Protein AF-A0A0D8Y576-F1 (afdb_monomer)

Secondary structure (DSSP, 8-state):
---------------------TTSHHHHHHIIIII-EEESGGG---B--GGGGSS--SSGGGG---SSS-BSEEE----SSS-SB--EEEEE-S-PPPP--SSSS-S-PPTT-EEEE---SSSS---B-EEESPPP--SS-----------------

Solvent-accessible surface area (backbone atoms only — not comparable to full-atom values): 10200 Å² total; per-residue (Å²): 143,85,88,79,82,82,81,80,80,78,78,78,78,72,79,78,77,70,83,65,65,80,88,42,58,67,59,52,48,49,39,33,73,66,42,22,32,41,71,37,74,93,26,47,64,56,51,51,66,72,72,56,59,78,38,62,57,93,49,77,73,62,63,67,72,76,66,88,51,65,27,48,47,40,65,50,84,70,78,67,78,77,26,70,45,61,58,34,20,28,29,26,75,37,81,48,55,42,71,90,42,69,80,84,39,77,40,79,57,56,59,70,43,59,45,76,48,65,87,75,94,59,95,64,91,73,38,57,40,75,40,64,42,41,73,61,88,69,94,62,92,82,86,89,85,85,88,56,71,48,68,81,84,76,81,74,131

Structure (mmCIF, N/CA/C/O backbone):
data_AF-A0A0D8Y576-F1
#
_entry.id   AF-A0A0D8Y576-F1
#
loop_
_atom_site.group_PDB
_atom_site.id
_atom_site.type_symbol
_atom_site.label_atom_id
_atom_site.label_alt_id
_atom_site.label_comp_id
_atom_site.label_asym_id
_atom_site.label_entity_id
_atom_site.label_seq_id
_atom_site.pdbx_PDB_ins_code
_atom_site.Cartn_x
_atom_site.Cartn_y
_atom_site.Cartn_z
_atom_site.occupancy
_atom_site.B_iso_or_equiv
_atom_site.auth_seq_id
_atom_site.auth_comp_id
_atom_site.auth_asym_id
_atom_site.auth_atom_id
_atom_site.pdbx_PDB_model_num
ATOM 1 N N . MET A 1 1 ? -15.447 -63.885 -31.644 1.00 44.09 1 MET A N 1
ATOM 2 C CA . MET A 1 1 ? -14.462 -63.459 -30.627 1.00 44.09 1 MET A CA 1
ATOM 3 C C . MET A 1 1 ? -13.663 -62.323 -31.230 1.00 44.09 1 MET A C 1
ATOM 5 O O . MET A 1 1 ? -13.103 -62.553 -32.290 1.00 44.09 1 MET A O 1
ATOM 9 N N . SER A 1 2 ? -13.739 -61.130 -30.636 1.00 40.12 2 SER A N 1
ATOM 10 C CA . SER A 1 2 ? -12.720 -60.062 -30.632 1.00 40.12 2 SER A CA 1
ATOM 11 C C . SER A 1 2 ? -13.392 -58.770 -30.169 1.00 40.12 2 SER A C 1
ATOM 13 O O . SER A 1 2 ? -14.057 -58.083 -30.938 1.00 40.12 2 SER A O 1
ATOM 15 N N . ASN A 1 3 ? -13.263 -58.510 -28.868 1.00 41.59 3 ASN A N 1
ATOM 16 C CA . ASN A 1 3 ? -13.655 -57.270 -28.212 1.00 41.59 3 ASN A CA 1
ATOM 17 C C . ASN A 1 3 ? -12.629 -56.190 -28.565 1.00 41.59 3 ASN A C 1
ATOM 19 O O . ASN A 1 3 ? -11.438 -56.395 -28.332 1.00 41.59 3 ASN A O 1
ATOM 23 N N . LEU A 1 4 ? -13.075 -55.043 -29.073 1.00 43.03 4 LEU A N 1
ATOM 24 C CA . LEU A 1 4 ? -12.232 -53.858 -29.212 1.00 43.03 4 LEU A CA 1
ATOM 25 C C . LEU A 1 4 ? -12.763 -52.790 -28.253 1.00 43.03 4 LEU A C 1
ATOM 27 O O . LEU A 1 4 ? -13.678 -52.036 -28.571 1.00 43.03 4 LEU A O 1
ATOM 31 N N . HIS A 1 5 ? -12.223 -52.784 -27.035 1.00 44.50 5 HIS A N 1
ATOM 32 C CA . HIS A 1 5 ? -12.458 -51.716 -26.073 1.00 44.50 5 HIS A CA 1
ATOM 33 C C . HIS A 1 5 ? -11.706 -50.468 -26.541 1.00 44.50 5 HIS A C 1
ATOM 35 O O . HIS A 1 5 ? -10.481 -50.401 -26.455 1.00 44.50 5 HIS A O 1
ATOM 41 N N . ALA A 1 6 ? -12.442 -49.481 -27.045 1.00 49.59 6 ALA A N 1
ATOM 42 C CA . ALA A 1 6 ? -11.926 -48.137 -27.246 1.00 49.59 6 ALA A CA 1
ATOM 43 C C . ALA A 1 6 ? -11.777 -47.469 -25.869 1.00 49.59 6 ALA A C 1
ATOM 45 O O . ALA A 1 6 ? -12.743 -46.977 -25.291 1.00 49.59 6 ALA A O 1
ATOM 46 N N . VAL A 1 7 ? -10.566 -47.503 -25.312 1.00 52.94 7 VAL A N 1
ATOM 47 C CA . VAL A 1 7 ? -10.211 -46.719 -24.125 1.00 52.94 7 VAL A CA 1
ATOM 48 C C . VAL A 1 7 ? -10.004 -45.280 -24.585 1.00 52.94 7 VAL A C 1
ATOM 50 O O . VAL A 1 7 ? -8.983 -44.940 -25.176 1.00 52.94 7 VAL A O 1
ATOM 53 N N . GLN A 1 8 ? -11.011 -44.443 -24.358 1.00 50.75 8 GLN A N 1
ATOM 54 C CA . GLN A 1 8 ? -10.943 -43.007 -24.593 1.00 50.75 8 GLN A CA 1
ATOM 55 C C . GLN A 1 8 ? -10.249 -42.361 -23.385 1.00 50.75 8 GLN A C 1
ATOM 57 O O . GLN A 1 8 ? -10.869 -42.089 -22.359 1.00 50.75 8 GLN A O 1
ATOM 62 N N . THR A 1 9 ? -8.936 -42.159 -23.471 1.00 53.56 9 THR A N 1
ATOM 63 C CA . THR A 1 9 ? -8.189 -41.342 -22.511 1.00 53.56 9 THR A CA 1
ATOM 64 C C . THR A 1 9 ? -8.514 -39.871 -22.757 1.00 53.56 9 THR A C 1
ATOM 66 O O . THR A 1 9 ? -7.984 -39.234 -23.665 1.00 53.56 9 THR A O 1
ATOM 69 N N . LEU A 1 10 ? -9.419 -39.327 -21.943 1.00 48.28 10 LEU A N 1
ATOM 70 C CA . LEU A 1 10 ? -9.679 -37.895 -21.869 1.00 48.28 10 LEU A CA 1
ATOM 71 C C . LEU A 1 10 ? -8.474 -37.233 -21.179 1.00 48.28 10 LEU A C 1
ATOM 73 O O . LEU A 1 10 ? -8.346 -37.273 -19.956 1.00 48.28 10 LEU A O 1
ATOM 77 N N . ILE A 1 11 ? -7.556 -36.670 -21.964 1.00 53.34 11 ILE A N 1
ATOM 78 C CA . ILE A 1 11 ? -6.469 -35.834 -21.447 1.00 53.34 11 ILE A CA 1
ATOM 79 C C . ILE A 1 11 ? -7.119 -34.559 -20.909 1.00 53.34 11 ILE A C 1
ATOM 81 O O . ILE A 1 11 ? -7.506 -33.670 -21.666 1.00 53.34 11 ILE A O 1
ATOM 85 N N . MET A 1 12 ? -7.285 -34.498 -19.589 1.00 48.81 12 MET A N 1
ATOM 86 C CA . MET A 1 12 ? -7.694 -33.294 -18.883 1.00 48.81 12 MET A CA 1
ATOM 87 C C . MET A 1 12 ? -6.518 -32.314 -18.961 1.00 48.81 12 MET A C 1
ATOM 89 O O . MET A 1 12 ? -5.562 -32.401 -18.194 1.00 48.81 12 MET A O 1
ATOM 93 N N . VAL A 1 13 ? -6.548 -31.432 -19.961 1.00 49.75 13 VAL A N 1
ATOM 94 C CA . VAL A 1 13 ? -5.618 -30.306 -20.070 1.00 49.75 13 VAL A CA 1
ATOM 95 C C . VAL A 1 13 ? -5.952 -29.373 -18.913 1.00 49.75 13 VAL A C 1
ATOM 97 O O . VAL A 1 13 ? -6.891 -28.588 -18.997 1.00 49.75 13 VAL A O 1
ATOM 100 N N . ILE A 1 14 ? -5.235 -29.516 -17.801 1.00 54.56 14 ILE A N 1
ATOM 101 C CA . ILE A 1 14 ? -5.249 -28.536 -16.720 1.00 54.56 14 ILE A CA 1
ATOM 102 C C . ILE A 1 14 ? -4.601 -27.282 -17.316 1.00 54.56 14 ILE A C 1
ATOM 104 O O . ILE A 1 14 ? -3.410 -27.339 -17.641 1.00 54.56 14 ILE A O 1
ATOM 108 N N . PRO A 1 15 ? -5.327 -26.167 -17.517 1.00 48.78 15 PRO A N 1
ATOM 109 C CA . PRO A 1 15 ? -4.656 -24.920 -17.811 1.00 48.78 15 PRO A CA 1
ATOM 110 C C . PRO A 1 15 ? -3.841 -24.592 -16.564 1.00 48.78 15 PRO A C 1
ATOM 112 O O . PRO A 1 15 ? -4.389 -24.301 -15.501 1.00 48.78 15 PRO A O 1
ATOM 115 N N . ILE A 1 16 ? -2.521 -24.700 -16.682 1.00 49.59 16 ILE A N 1
ATOM 116 C CA . ILE A 1 16 ? -1.607 -24.091 -15.730 1.00 49.59 16 ILE A CA 1
ATOM 117 C C . ILE A 1 16 ? -1.879 -22.596 -15.878 1.00 49.59 16 ILE A C 1
ATOM 119 O O . ILE A 1 16 ? -1.390 -21.959 -16.810 1.00 49.59 16 ILE A O 1
ATOM 123 N N . LEU A 1 17 ? -2.747 -22.062 -15.019 1.00 38.94 17 LEU A N 1
ATOM 124 C CA . LEU A 1 17 ? -2.898 -20.633 -14.804 1.00 38.94 17 LEU A CA 1
ATOM 125 C C . LEU A 1 17 ? -1.555 -20.155 -14.260 1.00 38.94 17 LEU A C 1
ATOM 127 O O . LEU A 1 17 ? -1.336 -20.095 -13.054 1.00 38.94 17 LEU A O 1
ATOM 131 N N . GLN A 1 18 ? -0.617 -19.871 -15.160 1.00 44.94 18 GLN A N 1
ATOM 132 C CA . GLN A 1 18 ? 0.490 -19.003 -14.826 1.00 44.94 18 GLN A CA 1
ATOM 133 C C . GLN A 1 18 ? -0.127 -17.627 -14.598 1.00 44.94 18 GLN A C 1
ATOM 135 O O . GLN A 1 18 ? -0.325 -16.859 -15.533 1.00 44.94 18 GLN A O 1
ATOM 140 N N . ALA A 1 19 ? -0.434 -17.326 -13.338 1.00 38.97 19 ALA A N 1
ATOM 141 C CA . ALA A 1 19 ? -0.740 -15.981 -12.863 1.00 38.97 19 ALA A CA 1
ATOM 142 C C . ALA A 1 19 ? 0.500 -15.058 -12.908 1.00 38.97 19 ALA A C 1
ATOM 144 O O . ALA A 1 19 ? 0.537 -14.014 -12.270 1.00 38.97 19 ALA A O 1
ATOM 145 N N . CYS A 1 20 ? 1.536 -15.414 -13.675 1.00 48.25 20 CYS A N 1
ATOM 146 C CA . CYS A 1 20 ? 2.634 -14.519 -13.984 1.00 48.25 20 CYS A CA 1
ATOM 147 C C . CYS A 1 20 ? 2.090 -13.488 -14.965 1.00 48.25 20 CYS A C 1
ATOM 149 O O . CYS A 1 20 ? 1.891 -13.813 -16.128 1.00 48.25 20 CYS A O 1
ATOM 151 N N . HIS A 1 21 ? 1.798 -12.281 -14.486 1.00 50.28 21 HIS A N 1
ATOM 152 C CA . HIS A 1 21 ? 1.319 -11.152 -15.278 1.00 50.28 21 HIS A CA 1
ATOM 153 C C . HIS A 1 21 ? 2.367 -10.828 -16.374 1.00 50.28 21 HIS A C 1
ATOM 155 O O . HIS A 1 21 ? 3.296 -10.058 -16.114 1.00 50.28 21 HIS A O 1
ATOM 161 N N . PRO A 1 22 ? 2.271 -11.372 -17.612 1.00 53.31 22 PRO A N 1
ATOM 162 C CA . PRO A 1 22 ? 3.393 -11.387 -18.569 1.00 53.31 22 PRO A CA 1
ATOM 163 C C . PRO A 1 22 ? 3.755 -9.976 -19.048 1.00 53.31 22 PRO A C 1
ATOM 165 O O . PRO A 1 22 ? 4.789 -9.732 -19.661 1.00 53.31 22 PRO A O 1
ATOM 168 N N . ARG A 1 23 ? 2.855 -9.029 -18.775 1.00 55.81 23 ARG A N 1
ATOM 169 C CA . ARG A 1 23 ? 2.915 -7.635 -19.185 1.00 55.81 23 ARG A CA 1
ATOM 170 C C . ARG A 1 23 ? 3.874 -6.781 -18.350 1.00 55.81 23 ARG A C 1
ATOM 172 O O . ARG A 1 23 ? 4.160 -5.679 -18.793 1.00 55.81 23 ARG A O 1
ATOM 179 N N . PHE A 1 24 ? 4.355 -7.267 -17.199 1.00 68.69 24 PHE A N 1
ATOM 180 C CA . PHE A 1 24 ? 5.168 -6.467 -16.266 1.00 68.69 24 PHE A CA 1
ATOM 181 C C . PHE A 1 24 ? 6.521 -7.087 -15.883 1.00 68.69 24 PHE A C 1
ATOM 183 O O . PHE A 1 24 ? 7.222 -6.558 -15.023 1.00 68.69 24 PHE A O 1
ATOM 190 N N . GLU A 1 25 ? 6.930 -8.203 -16.500 1.00 77.25 25 GLU A N 1
ATOM 191 C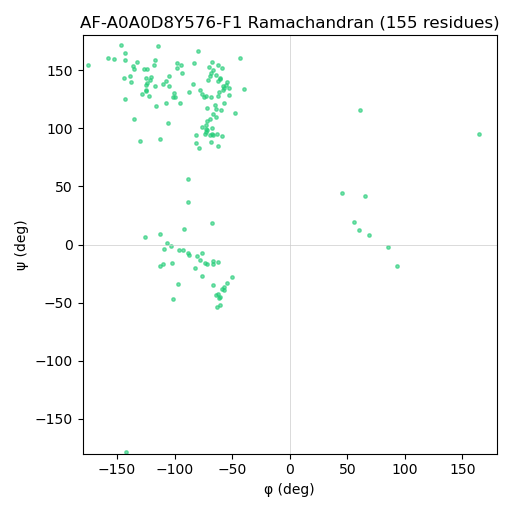 CA . GLU A 1 25 ? 8.203 -8.871 -16.164 1.00 77.25 25 GLU A CA 1
ATOM 192 C C . GLU A 1 25 ? 9.415 -7.944 -16.308 1.00 77.25 25 GLU A C 1
ATOM 194 O O . GLU A 1 25 ? 10.363 -8.001 -15.519 1.00 77.25 25 GLU A O 1
ATOM 199 N N . LYS A 1 26 ? 9.376 -7.063 -17.314 1.00 81.50 26 LYS A N 1
ATOM 200 C CA . LYS A 1 26 ? 10.424 -6.078 -17.554 1.00 81.50 26 LYS A CA 1
ATOM 201 C C . LYS A 1 26 ? 10.506 -5.111 -16.374 1.00 81.50 26 LYS A C 1
ATOM 203 O O . LYS A 1 26 ? 11.575 -4.969 -15.791 1.00 81.50 26 LYS A O 1
ATOM 208 N N . GLU A 1 27 ? 9.399 -4.485 -16.003 1.00 80.69 27 GLU A N 1
ATOM 209 C CA . GLU A 1 27 ? 9.280 -3.509 -14.920 1.00 80.69 27 GLU A CA 1
ATOM 210 C C . GLU A 1 27 ? 9.669 -4.124 -13.571 1.00 80.69 27 GLU A C 1
ATOM 212 O O . GLU A 1 27 ? 10.484 -3.552 -12.848 1.00 80.69 27 GLU A O 1
ATOM 217 N N . LEU A 1 28 ? 9.193 -5.336 -13.273 1.00 85.00 28 LEU A N 1
ATOM 218 C CA . LEU A 1 28 ? 9.574 -6.077 -12.067 1.00 85.00 28 LEU A CA 1
ATOM 219 C C . LEU A 1 28 ? 11.087 -6.322 -11.997 1.00 85.00 28 LEU A C 1
ATOM 221 O O . LEU A 1 28 ? 11.695 -6.186 -10.934 1.00 85.00 28 LEU A O 1
ATOM 225 N N . ARG A 1 29 ? 11.724 -6.614 -13.137 1.00 86.31 29 ARG A N 1
ATOM 226 C CA . ARG A 1 29 ? 13.183 -6.736 -13.216 1.00 86.31 29 ARG A CA 1
ATOM 227 C C . ARG A 1 29 ? 13.895 -5.403 -12.972 1.00 86.31 29 ARG A C 1
ATOM 229 O O . ARG A 1 29 ? 14.968 -5.416 -12.372 1.00 86.31 29 ARG A O 1
ATOM 236 N N . TYR A 1 30 ? 13.339 -4.268 -13.404 1.00 85.81 30 TYR A N 1
ATOM 237 C CA . TYR A 1 30 ? 13.887 -2.946 -13.065 1.00 85.81 30 TYR A CA 1
ATOM 238 C C . TYR A 1 30 ? 13.804 -2.684 -11.556 1.00 85.81 30 TYR A C 1
ATOM 240 O O . TYR A 1 30 ? 14.782 -2.229 -10.965 1.00 85.81 30 TYR A O 1
ATOM 248 N N . LEU A 1 31 ? 12.686 -3.019 -10.913 1.00 87.44 31 LEU A N 1
ATOM 249 C CA . LEU A 1 31 ? 12.530 -2.852 -9.466 1.00 87.44 31 LEU A CA 1
ATOM 250 C C . LEU A 1 31 ? 13.543 -3.702 -8.678 1.00 87.44 31 LEU A C 1
ATOM 252 O O . LEU A 1 31 ? 14.197 -3.188 -7.771 1.00 87.44 31 LEU A O 1
ATOM 256 N N . ASP A 1 32 ? 13.772 -4.955 -9.074 1.00 90.19 32 ASP A N 1
ATOM 257 C CA . ASP A 1 32 ? 14.847 -5.787 -8.509 1.00 90.19 32 ASP A CA 1
ATOM 258 C C . ASP A 1 32 ? 16.231 -5.151 -8.748 1.00 90.19 32 ASP A C 1
ATOM 260 O O . ASP A 1 32 ? 17.008 -4.901 -7.820 1.00 90.19 32 ASP A O 1
ATOM 264 N N . LEU A 1 33 ? 16.533 -4.801 -10.000 1.00 88.06 33 LEU A N 1
ATOM 265 C CA . LEU A 1 33 ? 17.849 -4.296 -10.384 1.00 88.06 33 LEU A CA 1
ATOM 266 C C . LEU A 1 33 ? 18.217 -2.992 -9.662 1.00 88.06 33 LEU A C 1
ATOM 268 O O . LEU A 1 33 ? 19.331 -2.884 -9.148 1.00 88.06 33 LEU A O 1
ATOM 272 N N . TYR A 1 34 ? 17.299 -2.028 -9.604 1.00 85.06 34 TYR A N 1
ATOM 273 C CA . TYR A 1 34 ? 17.579 -0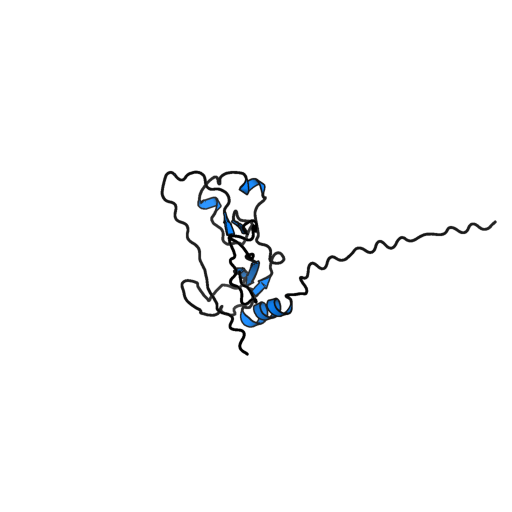.677 -9.113 1.00 85.06 34 TYR A CA 1
ATOM 274 C C . TYR A 1 34 ? 17.204 -0.466 -7.648 1.00 85.06 34 TYR A C 1
ATOM 276 O O . TYR A 1 34 ? 17.899 0.272 -6.954 1.00 85.06 34 TYR A O 1
ATOM 284 N N . LEU A 1 35 ? 16.142 -1.113 -7.167 1.00 87.62 35 LEU A N 1
ATOM 285 C CA . L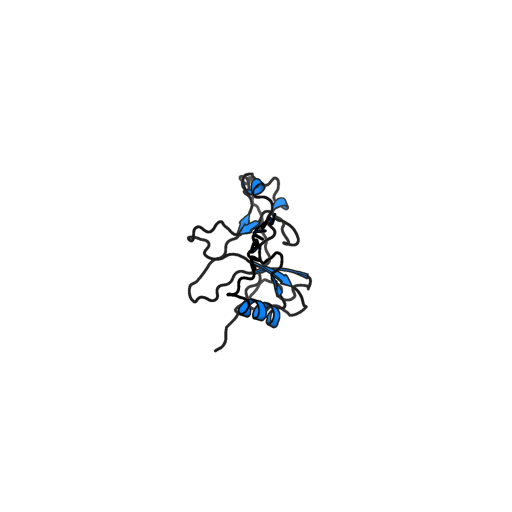EU A 1 35 ? 15.630 -0.914 -5.807 1.00 87.62 35 LEU A CA 1
ATOM 286 C C . LEU A 1 35 ? 15.875 -2.128 -4.908 1.00 87.62 35 LEU A C 1
ATOM 288 O O . LEU A 1 35 ? 15.812 -2.011 -3.684 1.00 87.62 35 LEU A O 1
ATOM 292 N N . GLY A 1 36 ? 16.181 -3.293 -5.485 1.00 91.56 36 GLY A N 1
ATOM 293 C CA . GLY A 1 36 ? 16.417 -4.513 -4.718 1.00 91.56 36 GLY A CA 1
ATOM 294 C C . GLY A 1 36 ? 15.167 -4.987 -3.994 1.00 91.56 36 GLY A C 1
ATOM 295 O O . GLY A 1 36 ? 15.225 -5.344 -2.815 1.00 91.56 36 GLY A O 1
ATOM 296 N N . ILE A 1 37 ? 14.031 -4.920 -4.685 1.00 91.94 37 ILE A N 1
ATOM 297 C CA . ILE A 1 37 ? 12.727 -5.356 -4.191 1.00 91.94 37 ILE A CA 1
ATOM 298 C C . ILE A 1 37 ? 12.128 -6.390 -5.140 1.00 91.94 37 ILE A C 1
ATOM 300 O O . ILE A 1 37 ? 12.383 -6.359 -6.345 1.00 91.94 37 ILE A O 1
ATOM 304 N N . LYS A 1 38 ? 11.306 -7.290 -4.602 1.00 93.06 38 LYS A N 1
ATOM 305 C CA . LYS A 1 38 ? 10.517 -8.250 -5.386 1.00 93.06 38 LYS A CA 1
ATOM 306 C C . LYS A 1 38 ? 9.093 -8.328 -4.861 1.00 93.06 38 LYS A C 1
ATOM 308 O O . LYS A 1 38 ? 8.914 -8.088 -3.666 1.00 93.06 38 LYS A O 1
ATOM 313 N N . PRO A 1 39 ? 8.108 -8.652 -5.718 1.00 92.06 39 PRO A N 1
ATOM 314 C CA . PRO A 1 39 ? 6.777 -8.984 -5.238 1.00 92.06 39 PRO A CA 1
ATOM 315 C C . PRO A 1 39 ? 6.880 -10.085 -4.184 1.00 92.06 39 PRO A C 1
ATOM 317 O O . PRO A 1 39 ? 7.626 -11.051 -4.364 1.00 92.06 39 PRO A O 1
ATOM 320 N N . ASP A 1 40 ? 6.162 -9.907 -3.087 1.00 93.06 40 ASP A N 1
ATOM 321 C CA . ASP A 1 40 ? 5.893 -10.958 -2.107 1.00 93.06 40 ASP A CA 1
ATOM 322 C C . ASP A 1 40 ? 4.376 -11.170 -2.091 1.00 93.06 40 ASP A C 1
ATOM 324 O O . ASP A 1 40 ? 3.649 -10.295 -2.558 1.00 93.06 40 ASP A O 1
ATOM 328 N N . ASN A 1 41 ? 3.891 -12.324 -1.636 1.00 91.19 41 ASN A N 1
ATOM 329 C CA . ASN A 1 41 ? 2.461 -12.670 -1.678 1.00 91.19 41 ASN A CA 1
ATOM 330 C C . ASN A 1 41 ? 1.789 -12.351 -3.041 1.00 91.19 41 ASN A C 1
ATOM 332 O O . ASN A 1 41 ? 0.742 -11.717 -3.095 1.00 91.19 41 ASN A O 1
ATOM 336 N N . ASP A 1 42 ? 2.457 -12.691 -4.150 1.00 88.62 42 ASP A N 1
ATOM 337 C CA . ASP A 1 42 ? 2.022 -12.391 -5.528 1.00 88.62 42 ASP A CA 1
ATOM 338 C C . ASP A 1 42 ? 1.754 -10.898 -5.834 1.00 88.62 42 ASP A C 1
ATOM 340 O O . ASP A 1 42 ? 1.116 -10.550 -6.825 1.00 88.62 42 ASP A O 1
ATOM 344 N N . GLY A 1 43 ? 2.302 -9.993 -5.018 1.00 88.19 43 GLY A N 1
ATOM 345 C CA . GLY A 1 43 ? 2.067 -8.552 -5.101 1.00 88.19 43 GLY A CA 1
ATOM 346 C C . GLY A 1 43 ? 0.813 -8.090 -4.357 1.00 88.19 43 GLY A C 1
ATOM 347 O O . GLY A 1 43 ? 0.566 -6.885 -4.288 1.00 88.19 43 GLY A O 1
ATOM 348 N N . GLU A 1 44 ? 0.048 -9.008 -3.769 1.00 90.31 44 GLU A N 1
ATOM 349 C CA . GLU A 1 44 ? -1.163 -8.705 -3.018 1.00 90.31 44 GLU A CA 1
ATOM 350 C C . GLU A 1 44 ? -0.842 -8.320 -1.572 1.00 90.31 44 GLU A C 1
ATOM 352 O O . GLU A 1 44 ? -0.029 -8.947 -0.887 1.00 90.31 44 GLU A O 1
ATOM 357 N N . MET A 1 45 ? -1.524 -7.289 -1.073 1.00 91.62 45 MET A N 1
ATOM 358 C CA . MET A 1 45 ? -1.404 -6.880 0.324 1.00 91.62 45 MET A CA 1
ATOM 359 C C . MET A 1 45 ? -1.868 -8.000 1.272 1.00 91.62 45 MET A C 1
ATOM 361 O O . MET A 1 45 ? -2.898 -8.626 1.014 1.00 91.62 45 MET A O 1
ATOM 365 N N . PRO A 1 46 ? -1.193 -8.218 2.415 1.00 92.12 46 PRO A N 1
ATOM 366 C CA . PRO A 1 46 ? -1.688 -9.125 3.442 1.00 92.12 46 PRO A CA 1
ATOM 367 C C . PRO A 1 46 ? -2.876 -8.474 4.169 1.00 92.12 46 PRO A C 1
ATOM 369 O O . PRO A 1 46 ? -2.721 -7.677 5.100 1.00 92.12 46 PRO A O 1
ATOM 372 N N . VAL A 1 47 ? -4.086 -8.801 3.722 1.00 91.19 47 VAL A N 1
ATOM 373 C CA . VAL A 1 47 ? -5.345 -8.245 4.233 1.00 91.19 47 VAL A CA 1
ATOM 374 C C . VAL A 1 47 ? -6.053 -9.274 5.112 1.00 91.19 47 VAL A C 1
ATOM 376 O O . VAL A 1 47 ? -6.166 -10.441 4.745 1.00 91.19 47 VAL A O 1
ATOM 379 N N . ARG A 1 48 ? -6.582 -8.850 6.266 1.00 90.44 48 ARG A N 1
ATOM 380 C CA . ARG A 1 48 ? -7.455 -9.716 7.078 1.00 90.44 48 ARG A CA 1
ATOM 381 C C . ARG A 1 48 ? -8.790 -9.993 6.386 1.00 90.44 48 ARG A C 1
ATOM 383 O O . ARG A 1 48 ? -9.295 -9.186 5.618 1.00 90.44 48 ARG A O 1
ATOM 390 N N . ASP A 1 49 ? -9.422 -11.095 6.776 1.00 86.81 49 ASP A N 1
ATOM 391 C CA . ASP A 1 49 ? -10.760 -11.512 6.329 1.00 86.81 49 ASP A CA 1
ATOM 392 C C . ASP A 1 49 ? -11.771 -10.345 6.200 1.00 86.81 49 ASP A C 1
ATOM 394 O O . ASP A 1 49 ? -11.934 -9.519 7.107 1.00 86.81 49 ASP A O 1
ATOM 398 N N . LEU A 1 50 ? -12.502 -10.321 5.078 1.00 80.75 50 LEU A N 1
ATOM 399 C CA . LE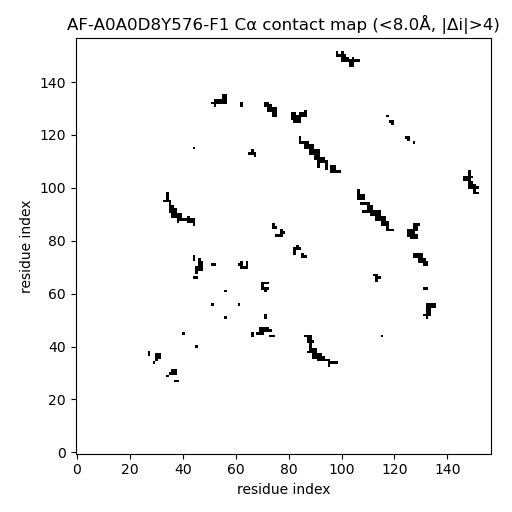U A 1 50 ? -13.514 -9.317 4.731 1.00 80.75 50 LEU A CA 1
ATOM 400 C C . LEU A 1 50 ? -14.545 -9.064 5.838 1.00 80.75 50 LEU A C 1
ATOM 402 O O . LEU A 1 50 ? -15.049 -7.943 5.948 1.00 80.75 50 LEU A O 1
ATOM 406 N N . LYS A 1 51 ? -14.833 -10.054 6.695 1.00 85.69 51 LYS A N 1
ATOM 407 C CA . LYS A 1 51 ? -15.744 -9.880 7.840 1.00 85.69 51 LYS A CA 1
ATOM 408 C C . LYS A 1 51 ? -15.342 -8.712 8.743 1.00 85.69 51 LYS A C 1
ATOM 410 O O . LYS A 1 51 ? -16.217 -8.014 9.251 1.00 85.69 51 LYS A O 1
ATOM 415 N N . TYR A 1 52 ? -14.044 -8.439 8.888 1.00 83.00 52 TYR A N 1
ATOM 416 C CA . TYR A 1 52 ? -13.549 -7.351 9.733 1.00 83.00 52 TYR A CA 1
ATOM 417 C C . TYR A 1 52 ? -13.823 -5.956 9.154 1.00 83.00 52 TYR A C 1
ATOM 419 O O . TYR A 1 52 ? -13.799 -4.982 9.899 1.00 83.00 52 TYR A O 1
ATOM 427 N N . TYR A 1 53 ? -14.146 -5.853 7.863 1.00 87.25 53 TYR A N 1
ATOM 428 C CA . TYR A 1 53 ? -14.523 -4.595 7.208 1.00 87.25 53 TYR A CA 1
ATOM 429 C C . TYR A 1 53 ? -16.026 -4.304 7.285 1.00 87.25 53 TYR A C 1
ATOM 431 O O . TYR A 1 53 ? -16.458 -3.214 6.920 1.00 87.25 53 TYR A O 1
ATOM 439 N N . SER A 1 54 ? -16.821 -5.261 7.774 1.00 88.69 54 SER A N 1
ATOM 440 C CA . SER A 1 54 ? -18.264 -5.100 8.005 1.00 88.69 54 SER A CA 1
ATOM 441 C C . SER A 1 54 ? -18.612 -4.634 9.427 1.00 88.69 54 SER A C 1
ATOM 443 O O . SER A 1 54 ? -19.773 -4.366 9.726 1.00 88.69 54 SER A O 1
ATOM 445 N N . SER A 1 55 ? -17.612 -4.515 10.304 1.00 89.12 55 SER A N 1
ATOM 446 C CA . SER A 1 55 ? -17.760 -4.143 11.714 1.00 89.12 55 SER A CA 1
ATOM 447 C C . SER A 1 55 ? -16.760 -3.064 12.116 1.00 89.12 55 SER A C 1
ATOM 449 O O . SER A 1 55 ? -15.696 -2.952 11.513 1.00 89.12 55 SER A O 1
ATOM 451 N N . TYR A 1 56 ? -17.061 -2.309 13.173 1.00 92.00 56 TYR A N 1
ATOM 452 C CA . TYR A 1 56 ? -16.112 -1.340 13.715 1.00 92.00 56 TYR A CA 1
ATOM 453 C C . TYR A 1 56 ? -14.906 -2.013 14.374 1.00 92.00 56 TYR A C 1
ATOM 455 O O . TYR A 1 56 ? -15.046 -3.046 15.035 1.00 92.00 56 TYR A O 1
ATOM 463 N N . ILE A 1 57 ? -13.730 -1.393 14.247 1.00 91.44 57 ILE A N 1
ATOM 464 C CA . ILE A 1 57 ? -12.535 -1.822 14.974 1.00 91.44 57 ILE A CA 1
ATOM 465 C C . ILE A 1 57 ? -12.758 -1.735 16.494 1.00 91.44 57 ILE A C 1
ATOM 467 O O . ILE A 1 57 ? -13.398 -0.794 16.972 1.00 91.44 57 ILE A O 1
ATOM 471 N N . PRO A 1 58 ? -12.212 -2.681 17.276 1.00 88.19 58 PRO A N 1
ATOM 472 C CA . PRO A 1 58 ? -12.397 -2.693 18.725 1.00 88.19 58 PRO A CA 1
ATOM 473 C C . PRO A 1 58 ? -11.535 -1.644 19.444 1.00 88.19 58 PRO A C 1
ATOM 475 O O . PRO A 1 58 ? -11.889 -1.195 20.532 1.00 88.19 58 PRO A O 1
ATOM 478 N N . SER A 1 59 ? -10.398 -1.256 18.860 1.00 88.88 59 SER A N 1
ATOM 479 C CA . SER A 1 59 ? -9.475 -0.255 19.405 1.00 88.88 59 SER A CA 1
ATOM 480 C C . SER A 1 59 ? -8.602 0.348 18.303 1.00 88.88 59 SER A C 1
ATOM 482 O O . SER A 1 59 ? -8.415 -0.274 17.258 1.00 88.88 59 SER A O 1
ATOM 484 N N . SER A 1 60 ? -8.017 1.526 18.547 1.00 88.25 60 SER A N 1
ATOM 485 C CA . SER A 1 60 ? -7.101 2.193 17.604 1.00 88.25 60 SER A CA 1
ATOM 486 C C . SER A 1 60 ? -5.899 1.328 17.227 1.00 88.25 60 SER A C 1
ATOM 488 O O . SER A 1 60 ? -5.550 1.267 16.055 1.00 88.25 60 SER A O 1
ATOM 490 N N . ASN A 1 61 ? -5.334 0.585 18.185 1.00 90.25 61 ASN A N 1
ATOM 491 C CA . ASN A 1 61 ? -4.201 -0.320 17.959 1.00 90.25 61 ASN A CA 1
ATOM 492 C C . ASN A 1 61 ? -4.504 -1.455 16.976 1.00 90.25 61 ASN A C 1
ATOM 494 O O . ASN A 1 61 ? -3.595 -2.107 16.479 1.00 90.25 61 ASN A O 1
ATOM 498 N N . SER A 1 62 ? -5.780 -1.704 16.675 1.00 90.75 62 SER A N 1
ATOM 499 C CA . SER A 1 62 ? -6.154 -2.669 15.638 1.00 90.75 62 SER A CA 1
ATOM 500 C C . SER A 1 62 ? -5.739 -2.210 14.234 1.00 90.75 62 SER A C 1
ATOM 502 O O . SER A 1 62 ? -5.720 -3.030 13.319 1.00 90.75 62 SER A O 1
ATOM 504 N N . LEU A 1 63 ? -5.434 -0.918 14.059 1.00 92.06 63 LEU A N 1
ATOM 505 C CA . LEU A 1 63 ? -4.939 -0.339 12.810 1.00 92.06 63 LEU A CA 1
ATOM 506 C C . LEU A 1 63 ? -3.411 -0.223 12.750 1.00 92.06 63 LEU A C 1
ATOM 508 O O . LEU A 1 63 ? -2.899 0.157 11.696 1.00 92.06 63 LEU A O 1
ATOM 512 N N . ASP A 1 64 ? -2.691 -0.554 13.828 1.00 92.38 64 ASP A N 1
ATOM 513 C CA . ASP A 1 64 ? -1.227 -0.582 13.819 1.00 92.38 64 ASP A CA 1
ATOM 514 C C . ASP A 1 64 ? -0.772 -1.681 12.846 1.00 92.38 64 ASP A C 1
ATOM 516 O O . ASP A 1 64 ? -1.137 -2.850 12.998 1.00 92.38 64 ASP A O 1
ATOM 520 N N . CYS A 1 65 ? -0.021 -1.300 11.811 1.00 91.06 65 CYS A N 1
ATOM 521 C CA . CYS A 1 65 ? 0.371 -2.204 10.737 1.00 91.06 65 CYS A CA 1
ATOM 522 C C . CYS A 1 65 ? 1.789 -1.909 10.245 1.00 91.06 65 CYS A C 1
ATOM 524 O O . CYS A 1 65 ? 2.094 -0.788 9.841 1.00 91.06 65 CYS A O 1
ATOM 526 N N . ASP A 1 66 ? 2.629 -2.940 10.257 1.00 88.69 66 ASP A N 1
ATOM 527 C CA . ASP A 1 66 ? 3.973 -2.972 9.671 1.00 88.69 66 ASP A CA 1
ATOM 528 C C . ASP A 1 66 ? 4.030 -3.806 8.377 1.00 88.69 66 ASP A C 1
ATOM 530 O O . ASP A 1 66 ? 5.089 -3.937 7.772 1.00 88.69 66 ASP A O 1
ATOM 534 N N . PHE A 1 67 ? 2.883 -4.352 7.957 1.00 89.12 67 PHE A N 1
ATOM 535 C CA . PHE A 1 67 ? 2.707 -5.251 6.817 1.00 89.12 67 PHE A CA 1
ATOM 536 C C . PHE A 1 67 ? 3.499 -6.564 6.888 1.00 89.12 67 PHE A C 1
ATOM 538 O O . PHE A 1 67 ? 3.516 -7.298 5.912 1.00 89.12 67 PHE A O 1
ATOM 545 N N . GLU A 1 68 ? 4.072 -6.936 8.037 1.00 88.69 68 GLU A N 1
ATOM 546 C CA . GLU A 1 68 ? 4.696 -8.259 8.215 1.00 88.69 68 GLU A CA 1
ATOM 547 C C . GLU A 1 68 ? 3.648 -9.382 8.342 1.00 88.69 68 GLU A C 1
ATOM 549 O O . GLU A 1 68 ? 3.964 -10.572 8.260 1.00 88.69 68 GLU A O 1
ATOM 554 N N . ARG A 1 69 ? 2.389 -9.012 8.608 1.00 89.50 69 ARG A N 1
ATOM 555 C CA . ARG A 1 69 ? 1.237 -9.907 8.786 1.00 89.50 69 ARG A CA 1
ATOM 556 C C . ARG A 1 69 ? -0.038 -9.246 8.274 1.00 89.50 69 ARG A C 1
ATOM 558 O O . ARG A 1 69 ? -0.068 -8.050 8.007 1.00 89.50 69 ARG A O 1
ATOM 565 N N . GLU A 1 70 ? -1.115 -10.027 8.225 1.00 92.44 70 GLU A N 1
ATOM 566 C CA . GLU A 1 70 ? -2.439 -9.534 7.854 1.00 92.44 70 GLU A CA 1
ATOM 567 C C . GLU A 1 70 ? -2.924 -8.383 8.750 1.00 92.44 70 GLU A C 1
ATOM 569 O O . GLU A 1 70 ? -3.109 -8.533 9.970 1.00 92.44 70 GLU A O 1
ATOM 574 N N . CYS A 1 71 ? -3.220 -7.253 8.111 1.00 92.19 71 CYS A N 1
ATOM 575 C CA . CYS A 1 71 ? -3.689 -6.031 8.755 1.00 92.19 71 CYS A CA 1
ATOM 576 C C . CYS A 1 71 ? -5.127 -5.669 8.363 1.00 92.19 71 CYS A C 1
ATOM 578 O O . CYS A 1 71 ? -5.721 -6.236 7.448 1.00 92.19 71 CYS A O 1
ATOM 580 N N . LEU A 1 72 ? -5.685 -4.675 9.060 1.00 94.38 72 LEU A N 1
ATOM 581 C CA . LEU A 1 72 ? -6.993 -4.080 8.764 1.00 94.38 72 LEU A CA 1
ATOM 582 C C . LEU A 1 72 ? -6.900 -2.913 7.767 1.00 94.38 72 LEU A C 1
ATOM 584 O O . LEU A 1 72 ? -7.648 -1.945 7.880 1.00 94.38 72 LEU A O 1
ATOM 588 N N . TRP A 1 73 ? -6.002 -3.023 6.788 1.00 94.06 73 TRP A N 1
ATOM 589 C CA . TRP A 1 73 ? -5.820 -2.090 5.673 1.00 94.06 73 TRP A CA 1
ATOM 590 C C . TRP A 1 73 ? -5.931 -2.856 4.360 1.00 94.06 73 TRP A C 1
ATOM 592 O O . TRP A 1 73 ? -5.408 -3.961 4.259 1.00 94.06 73 TRP A O 1
ATOM 602 N N . ARG A 1 74 ? -6.628 -2.292 3.375 1.00 92.88 74 ARG A N 1
ATOM 603 C CA . ARG A 1 74 ? -6.780 -2.887 2.039 1.00 92.88 74 ARG A CA 1
ATOM 604 C C . ARG A 1 74 ? -6.772 -1.811 0.967 1.00 92.88 74 ARG A C 1
ATOM 606 O O . ARG A 1 74 ? -7.131 -0.677 1.281 1.00 92.88 74 ARG A O 1
ATOM 613 N N . ASN A 1 75 ? -6.461 -2.180 -0.274 1.00 91.56 75 ASN A N 1
ATOM 614 C CA . ASN A 1 75 ? -6.770 -1.329 -1.422 1.00 91.56 75 ASN A CA 1
ATOM 615 C C . ASN A 1 75 ? -8.261 -0.972 -1.423 1.00 91.56 75 ASN A C 1
ATOM 617 O O . ASN A 1 75 ? -9.120 -1.786 -1.046 1.00 91.56 75 ASN A O 1
ATOM 621 N N . ALA A 1 76 ? -8.561 0.277 -1.760 1.00 89.81 76 ALA A N 1
ATOM 622 C CA . ALA A 1 76 ? -9.928 0.724 -1.900 1.00 89.81 76 ALA A CA 1
ATOM 623 C C . ALA A 1 76 ? -10.607 -0.108 -3.000 1.00 89.81 76 ALA A C 1
ATOM 625 O O . ALA A 1 76 ? -9.985 -0.472 -3.992 1.00 89.81 76 ALA A O 1
ATOM 626 N N . PRO A 1 77 ? -11.889 -0.471 -2.843 1.00 84.25 77 PRO A N 1
ATOM 627 C CA . PRO A 1 77 ? -12.626 -1.043 -3.957 1.00 84.25 77 PRO A CA 1
ATOM 628 C C . PRO A 1 77 ? -12.651 -0.017 -5.094 1.00 84.25 77 PRO A C 1
ATOM 630 O O . PRO A 1 77 ? -13.224 1.058 -4.915 1.00 84.25 77 PRO A O 1
ATOM 633 N N . SER A 1 78 ? -12.024 -0.333 -6.228 1.00 76.06 78 SER A N 1
ATOM 634 C CA . SER A 1 78 ? -11.947 0.609 -7.342 1.00 76.06 78 SER A CA 1
ATOM 635 C C . SER A 1 78 ? -13.345 0.908 -7.886 1.00 76.06 78 SER A C 1
ATOM 637 O O . SER A 1 78 ? -14.051 0.031 -8.391 1.00 76.06 78 SER A O 1
ATOM 639 N N . ASP A 1 79 ? -13.748 2.168 -7.763 1.00 72.12 79 ASP A N 1
ATOM 640 C CA . ASP A 1 79 ? -14.911 2.754 -8.429 1.00 72.12 79 ASP A CA 1
ATOM 641 C C . ASP A 1 79 ? -14.502 3.629 -9.628 1.00 72.12 79 ASP A C 1
ATOM 643 O O . ASP A 1 79 ? -15.361 4.179 -10.320 1.00 72.12 79 ASP A O 1
ATOM 647 N N . GLY A 1 80 ? -13.191 3.748 -9.878 1.00 66.38 80 GLY A N 1
ATOM 648 C CA . GLY A 1 80 ? -12.596 4.579 -10.921 1.00 66.38 80 GLY A CA 1
ATOM 649 C C . GLY A 1 80 ? -12.724 6.090 -10.691 1.00 66.38 80 GLY A C 1
ATOM 650 O O . GLY A 1 80 ? -12.411 6.854 -11.603 1.00 66.38 80 GLY A O 1
ATOM 651 N N . LEU A 1 81 ? -13.197 6.539 -9.520 1.00 67.00 81 LEU A N 1
ATOM 652 C CA . LEU A 1 81 ? -13.395 7.959 -9.202 1.00 67.00 81 LEU A CA 1
ATOM 653 C C . LEU A 1 81 ? -12.276 8.520 -8.325 1.00 67.00 81 LEU A C 1
ATOM 655 O O . LEU A 1 81 ? -11.772 9.610 -8.590 1.00 67.00 81 LEU A O 1
ATOM 659 N N . LEU A 1 82 ? -11.917 7.792 -7.267 1.00 66.19 82 LEU A N 1
ATOM 660 C CA . LEU A 1 82 ? -10.874 8.194 -6.314 1.00 66.19 82 LEU A CA 1
ATOM 661 C C . LEU A 1 82 ? -9.642 7.287 -6.373 1.00 66.19 82 LEU A C 1
ATOM 663 O O . LEU A 1 82 ? -8.571 7.687 -5.915 1.00 66.19 82 LEU A O 1
ATOM 667 N N . ASP A 1 83 ? -9.799 6.094 -6.942 1.00 75.75 83 ASP A N 1
ATOM 668 C CA . ASP A 1 83 ? -8.789 5.047 -6.989 1.00 75.75 83 ASP A CA 1
ATOM 669 C C . ASP A 1 83 ? -8.729 4.436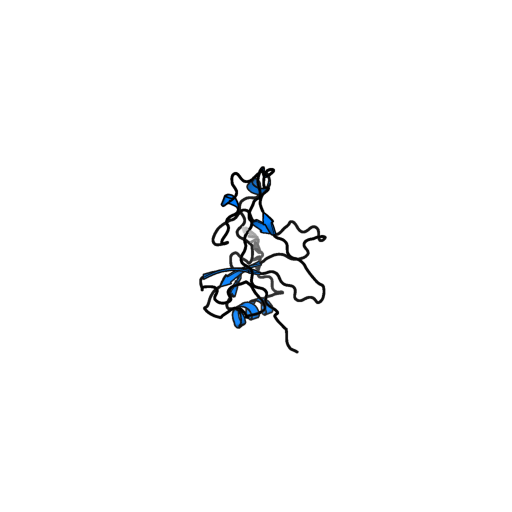 -8.394 1.00 75.75 83 ASP A C 1
ATOM 671 O O . ASP A 1 83 ? -9.661 3.747 -8.831 1.00 75.75 83 ASP A O 1
ATOM 675 N N . THR A 1 84 ? -7.659 4.746 -9.125 1.00 75.94 84 THR A N 1
ATOM 676 C CA . THR A 1 84 ? -7.431 4.269 -10.499 1.00 75.94 84 THR A CA 1
ATOM 677 C C . THR A 1 84 ? -6.306 3.235 -10.584 1.00 75.94 84 THR A C 1
ATOM 679 O O . THR A 1 84 ? -6.071 2.685 -11.660 1.00 75.94 84 THR A O 1
ATOM 682 N N . SER A 1 85 ? -5.630 2.945 -9.467 1.00 85.31 85 SER A N 1
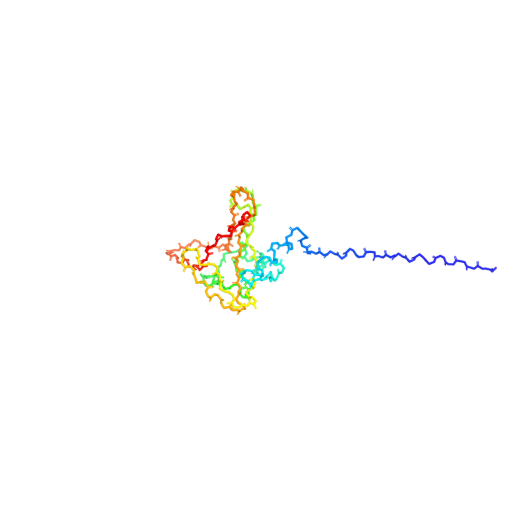ATOM 683 C CA . SER A 1 85 ? -4.531 1.981 -9.361 1.00 85.31 85 SER A CA 1
ATOM 684 C C . SER A 1 85 ? -4.436 1.387 -7.952 1.00 85.31 85 SER A C 1
ATOM 686 O O . SER A 1 85 ? -4.892 1.988 -6.995 1.00 85.31 85 SER A O 1
ATOM 688 N N . ASP A 1 86 ? -3.787 0.236 -7.802 1.00 88.38 86 ASP A N 1
ATOM 689 C CA . ASP A 1 86 ? -3.607 -0.432 -6.509 1.00 88.38 86 ASP A CA 1
ATOM 690 C C . ASP A 1 86 ? -2.231 -0.144 -5.883 1.00 88.38 86 ASP A C 1
ATOM 692 O O . ASP A 1 86 ? -1.238 0.107 -6.578 1.00 88.38 86 ASP A O 1
ATOM 696 N N . PHE A 1 87 ? -2.140 -0.265 -4.554 1.00 91.50 87 PHE A N 1
ATOM 697 C CA . PHE A 1 87 ? -0.861 -0.519 -3.896 1.00 91.50 87 PHE A CA 1
ATOM 698 C C . PHE A 1 87 ? -0.474 -1.989 -4.035 1.00 91.50 87 PHE A C 1
ATOM 700 O O . PHE A 1 87 ? -1.254 -2.897 -3.741 1.00 91.50 87 PHE A O 1
ATOM 707 N N . TRP A 1 88 ? 0.783 -2.195 -4.407 1.00 91.06 88 TRP A N 1
ATOM 708 C CA . TRP A 1 88 ? 1.404 -3.494 -4.611 1.00 91.06 88 TRP A CA 1
ATOM 709 C C . TRP A 1 88 ? 2.388 -3.804 -3.488 1.00 91.06 88 TRP A C 1
ATOM 711 O O . TRP A 1 88 ? 3.131 -2.928 -3.035 1.00 91.06 88 TRP A O 1
ATOM 721 N N . TYR A 1 89 ? 2.406 -5.062 -3.060 1.00 93.12 89 TYR A N 1
ATOM 722 C CA . TYR A 1 89 ? 3.187 -5.542 -1.929 1.00 93.12 89 TYR A CA 1
ATOM 723 C C . TYR A 1 89 ? 4.535 -6.125 -2.369 1.00 93.12 89 TYR A C 1
ATOM 725 O O . TYR A 1 89 ? 4.624 -7.058 -3.169 1.00 93.12 89 TYR A O 1
ATOM 733 N N . PHE A 1 90 ? 5.611 -5.555 -1.833 1.00 92.94 90 PHE A N 1
ATOM 734 C CA . PHE A 1 90 ? 6.984 -5.922 -2.151 1.00 92.94 90 PHE A CA 1
ATOM 735 C C . PHE A 1 90 ? 7.776 -6.236 -0.888 1.00 92.94 90 PHE A C 1
ATOM 737 O O . PHE A 1 90 ? 7.566 -5.638 0.164 1.00 92.94 90 PHE A O 1
ATOM 744 N N . LYS A 1 91 ? 8.774 -7.107 -1.022 1.00 93.81 91 LYS A N 1
ATOM 745 C CA . LYS A 1 91 ? 9.797 -7.351 -0.005 1.00 93.81 91 LYS A CA 1
ATOM 746 C C . LYS A 1 91 ? 11.142 -6.811 -0.464 1.00 93.81 91 LYS A C 1
ATOM 748 O O . LYS A 1 91 ? 11.554 -7.019 -1.609 1.00 93.81 91 LYS A O 1
ATOM 753 N N . LYS A 1 92 ? 11.865 -6.171 0.451 1.00 93.00 92 LYS A N 1
ATOM 754 C CA . LYS A 1 92 ? 13.267 -5.799 0.268 1.00 93.00 92 LYS A CA 1
ATOM 755 C C . LYS A 1 92 ? 14.144 -7.048 0.318 1.00 93.00 92 LYS A C 1
ATOM 757 O O . LYS A 1 92 ? 14.211 -7.722 1.343 1.00 93.00 92 LYS A O 1
ATOM 762 N N . ILE A 1 93 ? 14.842 -7.357 -0.769 1.00 94.06 93 ILE A N 1
ATOM 763 C CA . ILE A 1 93 ? 15.650 -8.583 -0.874 1.00 94.06 93 ILE A CA 1
ATOM 764 C C . ILE A 1 93 ? 17.151 -8.351 -0.698 1.00 94.06 93 ILE A C 1
ATOM 766 O O . ILE A 1 93 ? 17.881 -9.304 -0.435 1.00 94.06 93 ILE A O 1
ATOM 770 N N . ASP A 1 94 ? 17.613 -7.104 -0.793 1.00 91.88 94 ASP A N 1
ATOM 771 C CA . ASP A 1 94 ? 19.019 -6.726 -0.623 1.00 91.88 94 ASP A CA 1
ATOM 772 C C . ASP A 1 94 ? 19.174 -5.381 0.114 1.00 91.88 94 ASP A C 1
ATOM 774 O O . ASP A 1 94 ? 18.195 -4.741 0.491 1.00 91.88 94 ASP A O 1
ATOM 778 N N . ASN A 1 95 ? 20.414 -4.930 0.294 1.00 88.88 95 ASN A N 1
ATOM 779 C CA . ASN A 1 95 ? 20.766 -3.688 0.984 1.00 88.88 95 ASN A CA 1
ATOM 780 C C . ASN A 1 95 ? 20.888 -2.453 0.066 1.00 88.88 95 ASN A C 1
ATOM 782 O O . ASN A 1 95 ? 21.429 -1.435 0.504 1.00 88.88 95 ASN A O 1
ATOM 786 N N . LYS A 1 96 ? 20.421 -2.508 -1.193 1.00 87.75 96 LYS A N 1
ATOM 787 C CA . LYS A 1 96 ? 20.388 -1.319 -2.062 1.00 87.75 96 LYS A CA 1
ATOM 788 C C . LYS A 1 96 ? 19.554 -0.225 -1.402 1.00 87.75 96 LYS A C 1
ATOM 790 O O . LYS A 1 96 ? 18.445 -0.495 -0.946 1.00 87.75 96 LYS A O 1
ATOM 795 N N . LEU A 1 97 ? 20.069 0.996 -1.375 1.00 83.50 97 LEU A N 1
ATOM 796 C CA . LEU A 1 97 ? 19.326 2.142 -0.859 1.00 83.50 97 LEU A CA 1
ATOM 797 C C . LEU A 1 97 ? 18.206 2.518 -1.827 1.00 83.50 97 LEU A C 1
ATOM 799 O O . LEU A 1 97 ? 18.406 2.502 -3.043 1.00 83.50 97 LEU A O 1
ATOM 803 N N . LEU A 1 98 ? 17.048 2.896 -1.287 1.00 79.00 98 LEU A N 1
ATOM 804 C CA . LEU A 1 98 ? 16.008 3.499 -2.113 1.00 79.00 98 LEU A CA 1
ATOM 805 C C . LEU A 1 98 ? 16.460 4.892 -2.596 1.00 79.00 98 LEU A C 1
ATOM 807 O O . LEU A 1 98 ? 17.188 5.581 -1.872 1.00 79.00 98 LEU A O 1
ATOM 811 N N . PRO A 1 99 ? 16.051 5.331 -3.802 1.00 75.44 99 PRO A N 1
ATOM 812 C CA . PRO A 1 99 ? 16.363 6.657 -4.312 1.00 75.44 99 PRO A CA 1
ATOM 813 C C . PRO A 1 99 ? 15.967 7.746 -3.313 1.00 75.44 99 PRO A C 1
ATOM 815 O O . PRO A 1 99 ? 14.839 7.798 -2.828 1.00 75.44 99 PRO A O 1
ATOM 818 N N . VAL A 1 100 ? 16.912 8.634 -3.009 1.00 61.59 100 VAL A N 1
ATOM 819 C CA . VAL A 1 100 ? 16.720 9.743 -2.069 1.00 61.59 100 VAL A CA 1
ATOM 820 C C . VAL A 1 100 ? 15.948 10.858 -2.776 1.00 61.59 100 VAL A C 1
ATOM 822 O O . VAL A 1 100 ? 16.559 11.779 -3.311 1.00 61.59 100 VAL A O 1
ATOM 825 N N . GLN A 1 101 ? 14.616 10.785 -2.836 1.00 56.84 101 GLN A N 1
ATOM 826 C CA . GLN A 1 101 ? 13.803 11.807 -3.513 1.00 56.84 101 GLN A CA 1
ATOM 827 C C . GLN A 1 101 ? 12.637 12.314 -2.648 1.00 56.84 101 GLN A C 1
ATOM 829 O O . GLN A 1 101 ? 11.508 11.862 -2.737 1.00 56.84 101 GLN A O 1
ATOM 834 N N . ILE A 1 102 ? 12.981 13.352 -1.877 1.00 42.41 102 ILE A N 1
ATOM 835 C CA . ILE A 1 102 ? 12.166 14.299 -1.094 1.00 42.41 102 ILE A CA 1
ATOM 836 C C . ILE A 1 102 ? 11.297 13.678 0.022 1.00 42.41 102 ILE A C 1
ATOM 838 O O . ILE A 1 102 ? 10.380 12.896 -0.184 1.00 42.41 102 ILE A O 1
ATOM 842 N N . GLN A 1 103 ? 11.677 14.098 1.231 1.00 53.56 103 GLN A N 1
ATOM 843 C CA . GLN A 1 103 ? 11.292 13.700 2.588 1.00 53.56 103 GLN A CA 1
ATOM 844 C C . GLN A 1 103 ? 9.795 13.472 2.880 1.00 53.56 103 GLN A C 1
ATOM 846 O O . GLN A 1 103 ? 8.944 14.029 2.186 1.00 53.56 103 GLN A O 1
ATOM 851 N N . PRO A 1 104 ? 9.478 12.726 3.972 1.00 52.09 104 PRO A N 1
ATOM 852 C CA . PRO A 1 104 ? 10.335 12.456 5.145 1.00 52.09 104 PRO A CA 1
ATOM 853 C C . PRO A 1 104 ? 10.818 11.011 5.337 1.00 52.09 104 PRO A C 1
ATOM 855 O O . PRO A 1 104 ? 11.390 10.704 6.381 1.00 52.09 104 PRO A O 1
ATOM 858 N N . GLY A 1 105 ? 10.619 10.118 4.372 1.00 63.66 105 GLY A N 1
ATOM 859 C CA . GLY A 1 105 ? 10.958 8.708 4.555 1.00 63.66 105 GLY A CA 1
ATOM 860 C C . GLY A 1 105 ? 12.456 8.386 4.617 1.00 63.66 105 GLY A C 1
ATOM 861 O O . GLY A 1 105 ? 13.300 9.072 4.038 1.00 63.66 105 GLY A O 1
ATOM 862 N N . ARG A 1 106 ? 12.776 7.290 5.313 1.00 71.88 106 ARG A N 1
ATOM 863 C CA . ARG A 1 106 ? 14.113 6.687 5.374 1.00 71.88 106 ARG A CA 1
ATOM 864 C C . ARG A 1 106 ? 14.418 5.920 4.087 1.00 71.88 106 ARG A C 1
ATOM 866 O O . ARG A 1 106 ? 13.628 5.081 3.670 1.00 71.88 106 ARG A O 1
ATOM 873 N N . ALA A 1 107 ? 15.577 6.178 3.487 1.00 76.12 107 ALA A N 1
ATOM 874 C CA . ALA A 1 107 ? 16.046 5.444 2.307 1.00 76.12 107 ALA A CA 1
ATOM 875 C C . ALA A 1 107 ? 16.717 4.102 2.660 1.00 76.12 107 ALA A C 1
ATOM 877 O O . ALA A 1 107 ? 16.832 3.217 1.810 1.00 76.12 107 ALA A O 1
ATOM 878 N N . ASP A 1 108 ? 17.164 3.952 3.909 1.00 80.56 108 ASP A N 1
ATOM 879 C CA . ASP A 1 108 ? 17.870 2.790 4.450 1.00 80.56 108 ASP A CA 1
ATOM 880 C C . ASP A 1 108 ? 16.897 1.738 4.997 1.00 80.56 108 ASP A C 1
ATOM 882 O O . ASP A 1 108 ? 16.943 1.339 6.162 1.00 80.56 108 ASP A O 1
ATOM 886 N N . ILE A 1 109 ? 15.984 1.295 4.136 1.00 84.50 109 ILE A N 1
ATOM 887 C CA . ILE A 1 109 ? 15.042 0.228 4.473 1.00 84.50 109 ILE A CA 1
ATOM 888 C C . ILE A 1 109 ? 15.812 -1.084 4.619 1.00 84.50 109 ILE A C 1
ATOM 890 O O . ILE A 1 109 ? 16.575 -1.475 3.732 1.00 84.50 109 ILE A O 1
ATOM 894 N N . ALA A 1 110 ? 15.621 -1.751 5.757 1.00 88.38 110 ALA A N 1
ATOM 895 C CA . ALA A 1 110 ? 16.319 -2.984 6.069 1.00 88.38 110 ALA A CA 1
ATOM 896 C C . ALA A 1 110 ? 15.945 -4.101 5.086 1.00 88.38 110 ALA A C 1
ATOM 898 O O . ALA A 1 110 ? 14.809 -4.216 4.624 1.00 88.38 110 ALA A O 1
ATOM 899 N N . GLN A 1 111 ? 16.916 -4.963 4.791 1.00 92.25 111 GLN A N 1
ATOM 900 C CA . GLN A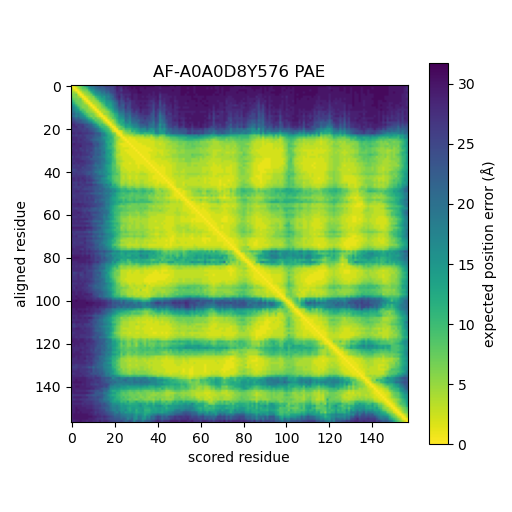 1 111 ? 16.648 -6.198 4.066 1.00 92.25 111 GLN A CA 1
ATOM 901 C C . GLN A 1 111 ? 15.617 -7.034 4.838 1.00 92.25 111 GLN A C 1
ATOM 903 O O . GLN A 1 111 ? 15.709 -7.177 6.056 1.00 92.25 111 GLN A O 1
ATOM 908 N N . GLY A 1 112 ? 14.650 -7.599 4.118 1.00 91.06 112 GLY A N 1
ATOM 909 C CA . GLY A 1 112 ? 13.548 -8.376 4.674 1.00 91.06 112 GLY A CA 1
ATOM 910 C C . GLY A 1 112 ? 12.286 -7.567 4.964 1.00 91.06 112 GLY A C 1
ATOM 911 O O . GLY A 1 112 ? 11.227 -8.180 5.031 1.00 91.06 112 G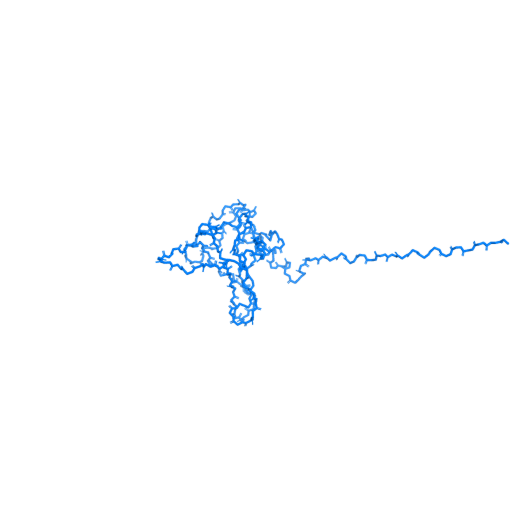LY A O 1
ATOM 912 N N . SER A 1 113 ? 12.372 -6.235 5.070 1.00 90.19 113 SER A N 1
ATOM 913 C CA . SER A 1 113 ? 11.205 -5.372 5.289 1.00 90.19 113 SER A CA 1
ATOM 914 C C . SER A 1 113 ? 10.254 -5.364 4.096 1.00 90.19 113 SER A C 1
ATOM 916 O O . SER A 1 113 ? 10.688 -5.466 2.941 1.00 90.19 113 SER A O 1
ATOM 918 N N . HIS A 1 114 ? 8.969 -5.168 4.379 1.00 91.56 114 HIS A N 1
ATOM 919 C CA . HIS A 1 114 ? 7.938 -5.046 3.358 1.00 91.56 114 HIS A CA 1
ATOM 920 C C . HIS A 1 114 ? 7.580 -3.600 3.031 1.00 91.56 114 HIS A C 1
ATOM 922 O O . HIS A 1 114 ? 7.727 -2.688 3.846 1.00 91.56 114 HIS A O 1
ATOM 928 N N . LEU A 1 115 ? 7.141 -3.400 1.792 1.00 89.12 115 LEU A N 1
ATOM 929 C CA . LEU A 1 115 ? 6.865 -2.106 1.192 1.00 89.12 115 LEU A CA 1
ATOM 930 C C . LEU A 1 115 ? 5.575 -2.176 0.392 1.00 89.12 115 LEU A C 1
ATOM 932 O O . LEU A 1 115 ? 5.342 -3.136 -0.339 1.00 89.12 115 LEU A O 1
ATOM 936 N N . LEU A 1 116 ? 4.785 -1.113 0.491 1.00 90.12 116 LEU A N 1
ATOM 937 C CA . LEU A 1 116 ? 3.683 -0.861 -0.421 1.00 90.12 116 LEU A CA 1
ATOM 938 C C . LEU A 1 116 ? 4.112 0.179 -1.440 1.00 90.12 116 LEU A C 1
ATOM 940 O O . LEU A 1 116 ? 4.569 1.262 -1.070 1.00 90.12 116 LEU A O 1
ATOM 944 N N . LEU A 1 117 ? 3.957 -0.150 -2.716 1.00 87.50 117 LEU A N 1
ATOM 945 C CA . LEU A 1 117 ? 4.291 0.738 -3.818 1.00 87.50 117 LEU A CA 1
ATOM 946 C C . LEU A 1 117 ? 3.086 0.915 -4.725 1.00 87.50 117 LEU A C 1
ATOM 948 O O . LEU A 1 117 ? 2.466 -0.054 -5.147 1.00 87.50 117 LEU A O 1
ATOM 952 N N . ALA A 1 118 ? 2.806 2.164 -5.060 1.00 86.81 118 ALA A N 1
ATOM 953 C CA . ALA A 1 118 ? 1.881 2.529 -6.113 1.00 86.81 118 ALA A CA 1
ATOM 954 C C . ALA A 1 118 ? 2.634 3.368 -7.144 1.00 86.81 118 ALA A C 1
ATOM 956 O O . ALA A 1 118 ? 3.496 4.181 -6.801 1.00 86.81 118 ALA A O 1
ATOM 957 N N . GLY A 1 119 ? 2.322 3.157 -8.414 1.00 77.88 119 GLY A N 1
ATOM 958 C CA . GLY A 1 119 ? 2.945 3.879 -9.511 1.00 77.88 119 GLY A CA 1
ATOM 959 C C . GLY A 1 119 ? 2.300 3.511 -10.835 1.00 77.88 119 GLY A C 1
ATOM 960 O O . GLY A 1 119 ? 1.735 2.430 -10.983 1.00 77.88 119 GLY A O 1
ATOM 961 N N . ASN A 1 120 ? 2.389 4.421 -11.799 1.00 73.12 120 ASN A N 1
ATOM 962 C CA . ASN A 1 120 ? 1.892 4.217 -13.151 1.00 73.12 120 ASN A CA 1
ATOM 963 C C . ASN A 1 120 ? 3.022 4.464 -14.157 1.00 73.12 120 ASN A C 1
ATOM 965 O O . ASN A 1 120 ? 3.840 5.364 -13.973 1.00 73.12 120 ASN A O 1
ATOM 969 N N . ALA A 1 121 ? 3.053 3.674 -15.230 1.00 68.31 121 ALA A N 1
ATOM 970 C CA . ALA A 1 121 ? 3.913 3.914 -16.387 1.00 68.31 121 ALA A CA 1
ATOM 971 C C . ALA A 1 121 ? 3.254 4.835 -17.434 1.00 68.31 121 ALA A C 1
ATOM 973 O O . ALA A 1 121 ? 3.902 5.223 -18.407 1.00 68.31 121 ALA A O 1
ATOM 974 N N . SER A 1 122 ? 1.967 5.156 -17.277 1.00 69.44 122 SER A N 1
ATOM 975 C CA . SER A 1 122 ? 1.226 6.027 -18.185 1.00 69.44 122 SER A CA 1
ATOM 976 C C . SER A 1 122 ? 1.446 7.514 -17.882 1.00 69.44 122 SER A C 1
ATOM 978 O O . SER A 1 122 ? 1.789 7.917 -16.773 1.00 69.44 122 SER A O 1
ATOM 980 N N . SER A 1 123 ? 1.235 8.343 -18.907 1.00 70.19 123 SER A N 1
ATOM 981 C CA . SER A 1 123 ? 1.287 9.806 -18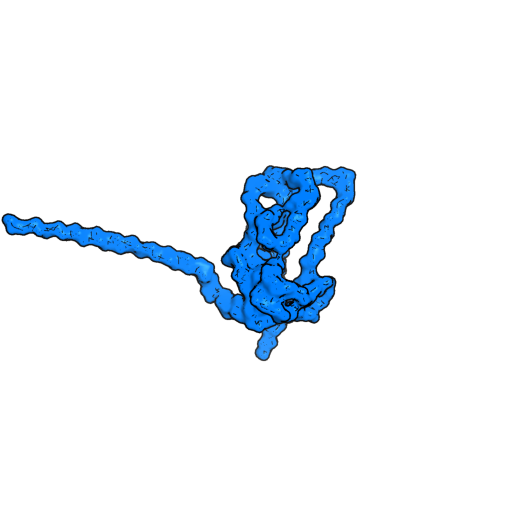.817 1.00 70.19 123 SER A CA 1
ATOM 982 C C . SER A 1 123 ? 0.047 10.423 -18.162 1.00 70.19 123 SER A C 1
ATOM 984 O O . SER A 1 123 ? -0.003 11.636 -17.971 1.00 70.19 123 SER A O 1
ATOM 986 N N . VAL A 1 124 ? -0.979 9.615 -17.887 1.00 77.00 124 VAL A N 1
ATOM 987 C CA . VAL A 1 124 ? -2.182 10.026 -17.164 1.00 77.00 124 VAL A CA 1
ATOM 988 C C . VAL A 1 124 ? -1.930 9.840 -15.673 1.00 77.00 124 VAL A C 1
ATOM 990 O O . VAL A 1 124 ? -1.435 8.796 -15.242 1.00 77.00 124 VAL A O 1
ATOM 993 N N . ALA A 1 125 ? -2.245 10.879 -14.902 1.00 75.94 125 ALA A N 1
ATOM 994 C CA . ALA A 1 125 ? -2.156 10.828 -13.454 1.00 75.94 125 ALA A CA 1
ATOM 995 C C . ALA A 1 125 ? -3.118 9.764 -12.915 1.00 75.94 125 ALA A C 1
ATOM 997 O O . ALA A 1 125 ? -4.306 9.808 -13.223 1.00 75.94 125 ALA A O 1
ATOM 998 N N . ASP A 1 126 ? -2.583 8.862 -12.097 1.00 79.31 126 ASP A N 1
ATOM 999 C CA . ASP A 1 126 ? -3.345 7.849 -11.377 1.00 79.31 126 ASP A CA 1
ATOM 1000 C C . ASP A 1 126 ? -3.197 8.050 -9.871 1.00 79.31 126 ASP A C 1
ATOM 1002 O O . ASP A 1 126 ? -2.201 8.605 -9.392 1.00 79.31 126 ASP A O 1
ATOM 1006 N N . SER A 1 127 ? -4.193 7.580 -9.130 1.00 84.94 127 SER A N 1
ATOM 1007 C CA . SER A 1 127 ? -4.187 7.535 -7.672 1.00 84.94 127 SER A CA 1
ATOM 1008 C C . SER A 1 127 ? -4.350 6.102 -7.197 1.00 84.94 127 SER A C 1
ATOM 1010 O O . SER A 1 127 ? -5.079 5.323 -7.805 1.00 84.94 127 SER A O 1
ATOM 1012 N N . ALA A 1 128 ? -3.665 5.793 -6.099 1.00 88.31 128 ALA A N 1
ATOM 1013 C CA . ALA A 1 128 ? -3.882 4.581 -5.333 1.00 88.31 128 ALA A CA 1
ATOM 1014 C C . ALA A 1 128 ? -4.358 4.952 -3.930 1.00 88.31 128 ALA A C 1
ATOM 1016 O O . ALA A 1 128 ? -3.807 5.870 -3.304 1.00 88.31 128 ALA A O 1
ATOM 1017 N N . VAL A 1 129 ? -5.364 4.245 -3.426 1.00 90.69 129 VAL A N 1
ATOM 1018 C CA . VAL A 1 129 ? -5.972 4.504 -2.119 1.00 90.69 129 VAL A CA 1
ATOM 1019 C C . VAL A 1 129 ? -6.022 3.218 -1.309 1.00 90.69 129 VAL A C 1
ATOM 1021 O O . VAL A 1 129 ? -6.551 2.208 -1.753 1.00 90.69 129 VAL A O 1
ATOM 1024 N N . ILE A 1 130 ? -5.543 3.272 -0.065 1.00 91.38 130 ILE A N 1
ATOM 1025 C CA . ILE A 1 130 ? -5.832 2.240 0.936 1.00 91.38 130 ILE A CA 1
ATOM 1026 C C . ILE A 1 130 ? -6.860 2.744 1.940 1.00 91.38 130 ILE A C 1
ATOM 1028 O O . ILE A 1 130 ? -6.868 3.913 2.330 1.00 91.38 130 ILE A O 1
ATOM 1032 N N . VAL A 1 131 ? -7.714 1.837 2.396 1.00 92.19 131 VAL A N 1
ATOM 1033 C CA . VAL A 1 131 ? -8.757 2.103 3.384 1.00 92.19 131 VAL A CA 1
ATOM 1034 C C . VAL A 1 131 ? -8.607 1.164 4.570 1.00 92.19 131 VAL A C 1
ATOM 1036 O O . VAL A 1 131 ? -8.330 -0.031 4.416 1.00 92.19 131 VAL A O 1
ATOM 1039 N N . SER A 1 132 ? -8.800 1.705 5.770 1.00 93.38 132 SER A N 1
ATOM 1040 C CA . SER A 1 132 ? -8.834 0.906 6.985 1.00 93.38 132 SER A CA 1
ATOM 1041 C C . SER A 1 132 ? -10.190 0.223 7.166 1.00 93.38 132 SER A C 1
ATOM 1043 O O . SER A 1 132 ? -11.195 0.612 6.562 1.00 93.38 132 SER A O 1
ATOM 1045 N N . ALA A 1 133 ? -10.257 -0.748 8.075 1.00 93.69 133 ALA A N 1
ATOM 1046 C CA . ALA A 1 133 ? -11.535 -1.183 8.628 1.00 93.69 133 ALA A CA 1
ATOM 1047 C C . ALA A 1 133 ? -12.272 -0.003 9.312 1.00 93.69 133 ALA A C 1
ATOM 1049 O O . ALA A 1 133 ? -11.620 0.940 9.784 1.00 93.69 133 ALA A O 1
ATOM 1050 N N . PRO A 1 134 ? -13.619 -0.026 9.371 1.00 92.12 134 PRO A N 1
ATOM 1051 C CA . PRO A 1 134 ? -14.409 1.083 9.896 1.00 92.12 134 PRO A CA 1
ATOM 1052 C C . PRO A 1 134 ? -14.039 1.470 11.332 1.00 92.12 134 PRO A C 1
ATOM 1054 O O . PRO A 1 134 ? -13.955 0.626 12.223 1.00 92.12 134 PRO A O 1
ATOM 1057 N N . VAL A 1 135 ? -13.901 2.769 11.588 1.00 90.31 135 VAL A N 1
ATOM 1058 C CA . VAL A 1 135 ? -13.710 3.316 12.937 1.00 90.31 135 VAL A CA 1
ATOM 1059 C C . VAL A 1 135 ? -15.049 3.845 13.441 1.00 90.31 135 VAL A C 1
ATOM 1061 O O . VAL A 1 135 ? -15.702 4.630 12.755 1.00 90.31 135 VAL A O 1
ATOM 1064 N N . ALA A 1 136 ? -15.483 3.410 14.626 1.00 87.38 136 ALA A N 1
ATOM 1065 C CA . ALA A 1 136 ? -16.675 3.974 15.260 1.00 87.38 136 ALA A CA 1
ATOM 1066 C C . ALA A 1 136 ? -16.465 5.470 15.562 1.00 87.38 136 ALA A C 1
ATOM 1068 O O . ALA A 1 136 ? -15.327 5.902 15.751 1.00 87.38 136 ALA A O 1
ATOM 1069 N N . CYS A 1 137 ? -17.549 6.254 15.648 1.00 81.12 137 CYS A N 1
ATOM 1070 C CA . CYS A 1 137 ? -17.472 7.690 15.939 1.00 81.12 137 CYS A CA 1
ATOM 1071 C C . CYS A 1 137 ? -16.545 7.971 17.131 1.00 81.12 137 CYS A C 1
ATOM 1073 O O . CYS A 1 137 ? -16.842 7.601 18.272 1.00 81.12 137 CYS A O 1
ATOM 1075 N N . GLN A 1 138 ? -15.419 8.628 16.857 1.00 72.75 138 GLN A N 1
ATOM 1076 C CA . GLN A 1 138 ? -14.431 8.939 17.876 1.00 72.75 138 GLN A CA 1
ATOM 1077 C C . GLN A 1 138 ? -14.969 10.059 18.773 1.00 72.75 138 GLN A C 1
ATOM 1079 O O . GLN A 1 138 ? -15.396 11.108 18.297 1.00 72.75 138 GLN A O 1
ATOM 1084 N N . ARG A 1 139 ? -14.958 9.837 20.092 1.00 74.50 139 ARG A N 1
ATOM 1085 C CA . ARG A 1 139 ? -15.329 10.863 21.087 1.00 74.50 139 ARG A CA 1
ATOM 1086 C C . ARG A 1 139 ? -14.192 11.848 21.380 1.00 74.50 139 ARG A C 1
ATOM 1088 O O . ARG A 1 139 ? -14.407 12.838 22.069 1.00 74.50 139 ARG A O 1
ATOM 1095 N N . SER A 1 140 ? -12.993 11.562 20.882 1.00 79.56 140 SER A N 1
ATOM 1096 C CA . SER A 1 140 ? -11.768 12.335 21.076 1.00 79.56 140 SER A CA 1
ATOM 1097 C C . SER A 1 140 ? -10.936 12.332 19.796 1.00 79.56 140 SER A C 1
ATOM 1099 O O . SER A 1 140 ? -11.142 11.493 18.924 1.00 79.56 140 SER A O 1
ATOM 1101 N N . THR A 1 141 ? -9.961 13.231 19.700 1.00 81.94 141 THR A N 1
ATOM 1102 C CA . THR A 1 141 ? -9.013 13.274 18.580 1.00 81.94 141 THR A CA 1
ATOM 1103 C C . THR A 1 141 ? -8.193 11.982 18.498 1.00 81.94 141 THR A C 1
ATOM 1105 O O . THR A 1 141 ? -7.632 11.542 19.502 1.00 81.94 141 THR A O 1
ATOM 1108 N N . GLY A 1 142 ? -8.111 11.387 17.308 1.00 78.25 142 GLY A N 1
ATOM 1109 C CA . GLY A 1 142 ? -7.160 10.322 16.984 1.00 78.25 142 GLY A CA 1
ATOM 1110 C C . GLY A 1 142 ? -5.884 10.876 16.344 1.00 78.25 142 GLY A C 1
ATOM 1111 O O . GLY A 1 142 ? -5.911 11.937 15.724 1.00 78.25 142 GLY A O 1
ATOM 1112 N N . ASN A 1 143 ? -4.770 10.154 16.476 1.00 85.12 143 ASN A N 1
ATOM 1113 C CA . ASN A 1 143 ? -3.525 10.449 15.764 1.00 85.12 143 ASN A CA 1
ATOM 1114 C C . ASN A 1 143 ? -3.200 9.280 14.826 1.00 85.12 143 ASN A C 1
ATOM 1116 O O . ASN A 1 143 ? -3.036 8.153 15.290 1.00 85.12 143 ASN A O 1
ATOM 1120 N N . LEU A 1 144 ? -3.134 9.556 13.523 1.00 85.25 144 LEU A N 1
ATOM 1121 C CA . LEU A 1 144 ? -2.701 8.609 12.501 1.00 85.25 144 LEU A CA 1
ATOM 1122 C C . LEU A 1 144 ? -1.315 9.031 12.015 1.00 85.25 144 LEU A C 1
ATOM 1124 O O . LEU A 1 144 ? -1.133 10.144 11.527 1.00 85.25 144 LEU A O 1
ATOM 1128 N N . THR A 1 145 ? -0.341 8.137 12.148 1.00 86.69 145 THR A N 1
ATOM 1129 C CA . THR A 1 145 ? 1.039 8.358 11.708 1.00 86.69 145 THR A CA 1
ATOM 1130 C C . THR A 1 145 ? 1.441 7.226 10.775 1.00 86.69 145 THR A C 1
ATOM 1132 O O . THR A 1 145 ? 1.219 6.060 11.085 1.00 86.69 145 THR A O 1
ATOM 1135 N N . PHE A 1 146 ? 2.045 7.565 9.641 1.00 84.06 146 PHE A N 1
ATOM 1136 C CA . PHE A 1 146 ? 2.565 6.609 8.670 1.00 84.06 146 PHE A CA 1
ATOM 1137 C C . PHE A 1 146 ? 3.942 7.061 8.186 1.00 84.06 146 PHE A C 1
ATOM 1139 O O . PHE A 1 146 ? 4.270 8.249 8.210 1.00 84.06 146 PHE A O 1
ATOM 1146 N N . GLN A 1 147 ? 4.758 6.100 7.762 1.00 76.25 147 GLN A N 1
ATOM 1147 C CA . GLN A 1 147 ? 6.048 6.359 7.132 1.00 76.25 147 GLN A CA 1
ATOM 1148 C C . GLN A 1 147 ? 5.878 6.212 5.622 1.00 76.25 147 GLN A C 1
ATOM 1150 O O . GLN A 1 147 ? 5.328 5.217 5.162 1.00 76.25 147 GLN A O 1
ATOM 1155 N N . PHE A 1 148 ? 6.337 7.196 4.850 1.00 72.62 148 PHE A N 1
ATOM 1156 C CA . PHE A 1 148 ? 6.257 7.158 3.393 1.00 72.62 148 PHE A CA 1
ATOM 1157 C C . PHE A 1 148 ? 7.548 7.679 2.763 1.00 72.62 148 PHE A C 1
ATOM 1159 O O . PHE A 1 148 ? 8.179 8.597 3.287 1.00 72.62 148 PHE A O 1
ATOM 1166 N N . VAL A 1 149 ? 7.925 7.091 1.630 1.00 63.84 149 VAL A N 1
ATOM 1167 C CA . VAL A 1 149 ? 9.032 7.526 0.769 1.00 63.84 149 VAL A CA 1
ATOM 1168 C C . VAL A 1 149 ? 8.433 7.794 -0.610 1.00 63.84 149 VAL A C 1
ATOM 1170 O O . VAL A 1 149 ? 7.757 6.923 -1.151 1.00 63.84 149 VAL A O 1
ATOM 1173 N N . TYR A 1 150 ? 8.674 8.973 -1.182 1.00 58.19 150 TYR A N 1
ATOM 1174 C CA . TYR A 1 150 ? 8.411 9.223 -2.601 1.00 58.19 150 TYR A CA 1
ATOM 1175 C C . TYR A 1 150 ? 9.685 8.959 -3.410 1.00 58.19 150 TYR A C 1
ATOM 1177 O O . TYR A 1 150 ? 10.798 9.152 -2.926 1.00 58.19 150 TYR A O 1
ATOM 1185 N N . SER A 1 151 ? 9.539 8.493 -4.649 1.00 56.62 151 SER A N 1
ATOM 1186 C CA . SER A 1 151 ? 10.660 8.403 -5.586 1.00 56.62 151 SER A CA 1
ATOM 1187 C C . SER A 1 151 ? 10.191 8.706 -7.002 1.00 56.62 151 SER A C 1
ATOM 1189 O O . SER A 1 151 ? 9.075 8.349 -7.378 1.00 56.62 151 SER A O 1
ATOM 1191 N N . TYR A 1 152 ? 11.039 9.382 -7.777 1.00 55.28 152 TYR A N 1
ATOM 1192 C CA . TYR A 1 152 ? 10.785 9.655 -9.189 1.00 55.28 152 TYR A CA 1
ATOM 1193 C C . TYR A 1 152 ? 11.685 8.746 -10.017 1.00 55.28 152 TYR A C 1
ATOM 1195 O O . TYR A 1 152 ? 12.887 8.986 -10.149 1.00 55.28 152 TYR A O 1
ATOM 1203 N N . LEU A 1 153 ? 11.099 7.702 -10.599 1.00 53.66 153 LEU A N 1
ATOM 1204 C CA . LEU A 1 153 ? 11.776 6.889 -11.601 1.00 53.66 153 LEU A CA 1
ATOM 1205 C C . LEU A 1 153 ? 11.665 7.606 -12.951 1.00 53.66 153 LEU A C 1
ATOM 1207 O O . LEU A 1 153 ? 10.732 7.384 -13.718 1.00 53.66 153 LEU A O 1
ATOM 1211 N N . ASN A 1 154 ? 12.607 8.509 -13.232 1.00 48.22 154 ASN A N 1
ATOM 1212 C CA . ASN A 1 154 ? 12.750 9.055 -14.577 1.00 48.22 154 ASN A CA 1
ATOM 1213 C C . ASN A 1 154 ? 13.274 7.946 -15.495 1.00 48.22 154 ASN A C 1
ATOM 1215 O O . ASN A 1 154 ? 14.450 7.584 -15.432 1.00 48.22 154 ASN A O 1
ATOM 1219 N N . ASN A 1 155 ? 12.409 7.440 -16.372 1.00 44.56 155 ASN A N 1
ATOM 1220 C CA . ASN A 1 155 ? 12.833 6.690 -17.548 1.00 44.56 155 ASN A CA 1
ATOM 1221 C C . ASN A 1 155 ? 13.542 7.673 -18.486 1.00 44.56 155 ASN A C 1
ATOM 1223 O O . ASN A 1 155 ? 12.908 8.333 -19.306 1.00 44.56 155 ASN A O 1
ATOM 1227 N N . GLY A 1 156 ? 14.852 7.841 -18.293 1.00 43.72 156 GLY A N 1
ATOM 1228 C CA . GLY A 1 156 ? 15.697 8.576 -19.226 1.00 43.72 156 GLY A CA 1
ATOM 1229 C C . GLY A 1 156 ? 15.574 7.985 -20.632 1.00 43.72 156 GLY A C 1
ATOM 1230 O O . GLY A 1 156 ? 15.535 6.763 -20.778 1.00 43.72 156 GLY A O 1
ATOM 1231 N N . ASN A 1 157 ? 15.476 8.878 -21.622 1.00 36.28 157 ASN A N 1
ATOM 1232 C CA . ASN A 1 157 ? 15.567 8.578 -23.055 1.00 36.28 157 ASN A CA 1
ATOM 1233 C C . ASN A 1 157 ? 16.765 7.685 -23.397 1.00 36.28 157 ASN A C 1
ATOM 1235 O O . ASN A 1 157 ? 17.856 7.935 -22.832 1.00 36.28 157 ASN A O 1
#

Organism: Dictyocaulus viviparus (NCBI:txid29172)

Radius of gyration: 22.06 Å; Cα contacts (8 Å, |Δi|>4): 212; chains: 1; bounding box: 39×78×52 Å

pLDDT: mean 76.94, std 16.91, range [36.28, 94.38]

Foldseek 3Di:
DDDDDPPPPPPPPDPPPPPVPVVCPVVQVVCCVQVQKHADPSQAQQADDPVLLVDADPDPCQQDDQSPHHGQKHWDPDPVPAAPWEWTKMFRQDQRFADQDDDDAGRRDDHGGMDTDDDDPDPDDGDTDMDGRHHDPDPDDDDDDDHDDDDDPPPDD

Mean predicted aligned error: 11.52 Å

Sequence (157 aa):
MSNLHAVQTLIMVIPILQACHPRFEKELRYLDLYLGIKPDNDGEMPVRDLKYYSSYIPSSNSLDCDFERECLWRNAPSDGLLDTSDFWYFKKIDNKLLPVQIQPGRADIAQGSHLLLAGNASSVADSAVIVSAPVACQRSTGNLTFQFVYSYLNNGN